Protein AF-A0A5M6I2I2-F1 (afdb_monomer)

Organism: NCBI:txid50712

Structure (mmCIF, N/CA/C/O backbone):
data_AF-A0A5M6I2I2-F1
#
_entry.id   AF-A0A5M6I2I2-F1
#
loop_
_atom_site.group_PDB
_atom_site.id
_atom_site.type_symbol
_atom_site.label_atom_id
_atom_site.label_alt_id
_atom_site.label_comp_id
_atom_site.label_asym_id
_atom_site.label_entity_id
_atom_site.label_seq_id
_atom_site.pdbx_PDB_ins_code
_atom_site.Cartn_x
_atom_site.Cartn_y
_atom_site.Cartn_z
_atom_site.occupancy
_atom_site.B_iso_or_equiv
_atom_site.auth_seq_id
_atom_site.auth_comp_id
_atom_site.auth_asym_id
_atom_site.auth_atom_id
_atom_site.pdbx_PDB_model_num
ATOM 1 N N . MET A 1 1 ? 78.810 -34.830 -17.643 1.00 43.84 1 MET A N 1
ATOM 2 C CA . MET A 1 1 ? 78.379 -33.416 -17.721 1.00 43.84 1 MET A CA 1
ATOM 3 C C . MET A 1 1 ? 76.960 -33.420 -18.305 1.00 43.84 1 MET A C 1
ATOM 5 O O . MET A 1 1 ? 76.819 -33.406 -19.511 1.00 43.84 1 MET A O 1
ATOM 9 N N . ILE A 1 2 ? 75.867 -33.751 -17.605 1.00 53.25 2 ILE A N 1
ATOM 10 C CA . ILE A 1 2 ? 75.336 -33.287 -16.307 1.00 53.25 2 ILE A CA 1
ATOM 11 C C . ILE A 1 2 ? 75.304 -31.755 -16.284 1.00 53.25 2 ILE A C 1
ATOM 13 O O . ILE A 1 2 ? 76.377 -31.163 -16.320 1.00 53.25 2 ILE A O 1
ATOM 17 N N . ARG A 1 3 ? 74.098 -31.166 -16.166 1.00 54.31 3 ARG A N 1
ATOM 18 C CA . ARG A 1 3 ? 73.729 -29.732 -16.305 1.00 54.31 3 ARG A CA 1
ATOM 19 C C . ARG A 1 3 ? 73.504 -29.358 -17.779 1.00 54.31 3 ARG A C 1
ATOM 21 O O . ARG A 1 3 ? 74.447 -29.124 -18.505 1.00 54.31 3 ARG A O 1
ATOM 28 N N . ALA A 1 4 ? 72.302 -29.385 -18.343 1.00 45.38 4 ALA A N 1
ATOM 29 C CA . ALA A 1 4 ? 71.210 -28.501 -17.950 1.00 45.38 4 ALA A CA 1
ATOM 30 C C . ALA A 1 4 ? 69.836 -29.051 -18.38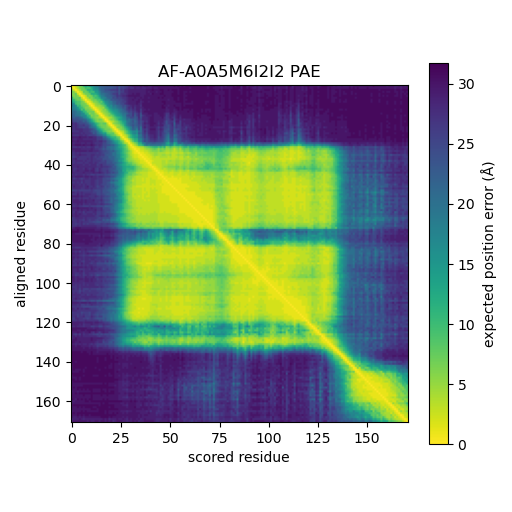8 1.00 45.38 4 ALA A C 1
ATOM 32 O O . ALA A 1 4 ? 68.941 -28.312 -18.785 1.00 45.38 4 ALA A O 1
ATOM 33 N N . ARG A 1 5 ? 69.634 -30.370 -18.263 1.00 49.84 5 ARG A N 1
ATOM 34 C CA . ARG A 1 5 ? 68.293 -30.971 -18.147 1.00 49.84 5 ARG A CA 1
ATOM 35 C C . ARG A 1 5 ? 67.702 -30.626 -16.771 1.00 49.84 5 ARG A C 1
ATOM 37 O O . ARG A 1 5 ? 67.552 -31.494 -15.926 1.00 49.84 5 ARG A O 1
ATOM 44 N N . ALA A 1 6 ? 67.497 -29.343 -16.498 1.00 48.69 6 ALA A N 1
ATOM 45 C CA . ALA A 1 6 ? 66.948 -28.860 -15.228 1.00 48.69 6 ALA A CA 1
ATOM 46 C C . ALA A 1 6 ? 66.083 -27.601 -15.399 1.00 48.69 6 ALA A C 1
ATOM 48 O O . ALA A 1 6 ? 65.760 -26.943 -14.421 1.00 48.69 6 ALA A O 1
ATOM 49 N N . MET A 1 7 ? 65.697 -27.263 -16.633 1.00 48.31 7 MET A N 1
ATOM 50 C CA . MET A 1 7 ? 64.787 -26.145 -16.918 1.00 48.31 7 MET A CA 1
ATOM 51 C C . MET A 1 7 ? 63.593 -26.579 -17.776 1.00 48.31 7 MET A C 1
ATOM 53 O O . MET A 1 7 ? 63.093 -25.819 -18.591 1.00 48.31 7 MET A O 1
ATOM 57 N N . ALA A 1 8 ? 63.154 -27.831 -17.613 1.00 49.56 8 ALA A N 1
ATOM 58 C CA . ALA A 1 8 ? 61.949 -28.366 -18.257 1.00 49.56 8 ALA A CA 1
ATOM 59 C C . ALA A 1 8 ? 60.842 -28.741 -17.251 1.00 49.56 8 ALA A C 1
ATOM 61 O O . ALA A 1 8 ? 59.779 -29.195 -17.653 1.00 49.56 8 ALA A O 1
ATOM 62 N N . VAL A 1 9 ? 61.064 -28.555 -15.945 1.00 50.88 9 VAL A N 1
ATOM 63 C CA . VAL A 1 9 ? 60.078 -28.858 -14.894 1.00 50.88 9 VAL A CA 1
ATOM 64 C C . VAL A 1 9 ? 60.201 -27.811 -13.786 1.00 50.88 9 VAL A C 1
ATOM 66 O O . VAL A 1 9 ? 60.647 -28.083 -12.680 1.00 50.88 9 VAL A O 1
ATOM 69 N N . ALA A 1 10 ? 59.854 -26.573 -14.108 1.00 46.75 10 ALA A N 1
ATOM 70 C CA . ALA A 1 10 ? 59.505 -25.568 -13.113 1.00 46.75 10 ALA A CA 1
ATOM 71 C C . ALA A 1 10 ? 58.127 -25.036 -13.512 1.00 46.75 10 ALA A C 1
ATOM 73 O O . ALA A 1 10 ? 58.011 -24.028 -14.202 1.00 46.75 10 ALA A O 1
ATOM 74 N N . LEU A 1 11 ? 57.115 -25.857 -13.187 1.00 49.16 11 LEU A N 1
ATOM 75 C CA . LEU A 1 11 ? 55.748 -25.480 -12.800 1.00 49.16 11 LEU A CA 1
ATOM 76 C C . LEU A 1 11 ? 55.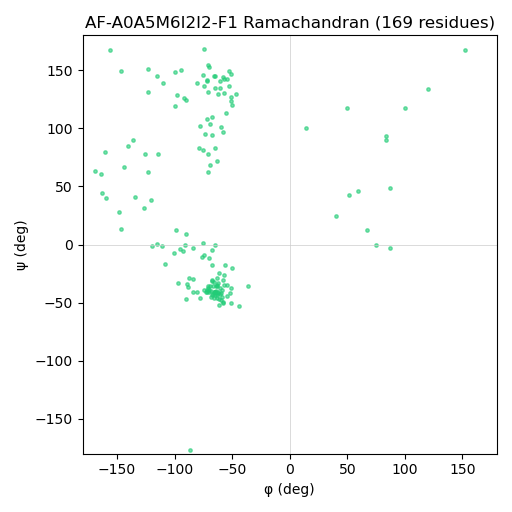427 -24.002 -13.109 1.00 49.16 11 LEU A C 1
ATOM 78 O O . LEU A 1 11 ? 55.820 -23.125 -12.354 1.00 49.16 11 LEU A O 1
ATOM 82 N N . LEU A 1 12 ? 54.732 -23.610 -14.179 1.00 53.25 12 LEU A N 1
ATOM 83 C CA . LEU A 1 12 ? 53.368 -23.999 -14.578 1.00 53.25 12 LEU A CA 1
ATOM 84 C C . LEU A 1 12 ? 52.340 -24.099 -13.429 1.00 53.25 12 LEU A C 1
ATOM 86 O O . LEU A 1 12 ? 51.331 -24.780 -13.561 1.00 53.25 12 LEU A O 1
ATOM 90 N N . VAL A 1 13 ? 52.554 -23.390 -12.314 1.00 59.12 13 VAL A N 1
ATOM 91 C CA . VAL A 1 13 ? 51.547 -23.208 -11.252 1.00 59.12 13 VAL A CA 1
ATOM 92 C C . VAL A 1 13 ? 51.621 -21.772 -10.737 1.00 59.12 13 VAL A C 1
ATOM 94 O O . VAL A 1 13 ? 52.315 -21.497 -9.767 1.00 59.12 13 VAL A O 1
ATOM 97 N N . SER A 1 14 ? 50.946 -20.833 -11.404 1.00 54.81 14 SER A N 1
ATOM 98 C CA . SER A 1 14 ? 50.619 -19.504 -10.844 1.00 54.81 14 SER A CA 1
ATOM 99 C C . SER A 1 14 ? 49.504 -18.806 -11.637 1.00 54.81 14 SER A C 1
ATOM 101 O O . SER A 1 14 ? 49.594 -17.625 -11.945 1.00 54.81 14 SER A O 1
ATOM 103 N N . LEU A 1 15 ? 48.437 -19.534 -11.989 1.00 57.28 15 LEU A N 1
ATOM 104 C CA . LEU A 1 15 ? 47.255 -18.943 -12.639 1.00 57.28 15 LEU A CA 1
ATOM 105 C C . LEU A 1 15 ? 45.924 -19.411 -12.031 1.00 57.28 15 LEU A C 1
ATOM 107 O O . LEU A 1 15 ? 44.954 -19.658 -12.737 1.00 57.28 15 LEU A O 1
ATOM 111 N N . ILE A 1 16 ? 45.854 -19.522 -10.703 1.00 61.41 16 ILE A N 1
ATOM 112 C CA . ILE A 1 16 ? 44.575 -19.682 -9.998 1.00 61.41 16 ILE A CA 1
ATOM 113 C C . ILE A 1 16 ? 44.601 -18.757 -8.784 1.00 61.41 16 ILE A C 1
ATOM 115 O O . ILE A 1 16 ? 45.091 -19.116 -7.719 1.00 61.41 16 ILE A O 1
ATOM 119 N N . GLY A 1 17 ? 44.134 -17.526 -8.970 1.00 54.66 17 GLY A N 1
ATOM 120 C CA . GLY A 1 17 ? 44.196 -16.498 -7.937 1.00 54.66 17 GLY A CA 1
ATOM 121 C C . GLY A 1 17 ? 43.274 -15.322 -8.219 1.00 54.66 17 GLY A C 1
ATOM 122 O O . GLY A 1 17 ? 43.755 -14.211 -8.377 1.00 54.66 17 GLY A O 1
ATOM 123 N N . ALA A 1 18 ? 41.967 -15.580 -8.312 1.00 57.09 18 ALA A N 1
ATOM 124 C CA . ALA A 1 18 ? 40.899 -14.610 -8.038 1.00 57.09 18 ALA A CA 1
ATOM 125 C C . ALA A 1 18 ? 39.551 -15.351 -7.982 1.00 57.09 18 ALA A C 1
ATOM 127 O O . ALA A 1 18 ? 38.675 -15.163 -8.821 1.00 57.09 18 ALA A O 1
ATOM 128 N N . GLY A 1 19 ? 39.395 -16.254 -7.010 1.00 50.44 19 GLY A N 1
ATOM 129 C CA . GLY A 1 19 ? 38.065 -16.728 -6.639 1.00 50.44 19 GLY A CA 1
ATOM 130 C C . GLY A 1 19 ? 37.318 -15.564 -5.999 1.00 50.44 19 GLY A C 1
ATOM 131 O O . GLY A 1 19 ? 37.692 -15.123 -4.915 1.00 50.44 19 GLY A O 1
ATOM 132 N N . SER A 1 20 ? 36.310 -15.028 -6.684 1.00 58.28 20 SER A N 1
ATOM 133 C CA . SER A 1 20 ? 35.404 -14.036 -6.115 1.00 58.28 20 SER A CA 1
ATOM 134 C C . SER A 1 20 ? 34.780 -14.601 -4.841 1.00 58.28 20 SER A C 1
ATOM 136 O O . SER A 1 20 ? 34.000 -15.552 -4.885 1.00 58.28 20 SER A O 1
ATOM 138 N N . ALA A 1 21 ? 35.117 -14.005 -3.701 1.00 53.09 21 ALA A N 1
ATOM 139 C CA . ALA A 1 21 ? 34.360 -14.178 -2.477 1.00 53.09 21 ALA A CA 1
ATOM 140 C C . ALA A 1 21 ? 32.991 -13.518 -2.682 1.00 53.09 21 ALA A C 1
ATOM 142 O O . ALA A 1 21 ? 32.831 -12.316 -2.479 1.00 53.09 21 ALA A O 1
ATOM 143 N N . ILE A 1 22 ? 31.993 -14.298 -3.101 1.00 58.22 22 ILE A N 1
ATOM 144 C CA . ILE A 1 22 ? 30.610 -13.929 -2.824 1.00 58.22 22 ILE A CA 1
ATOM 145 C C . ILE A 1 22 ? 30.379 -14.189 -1.337 1.00 58.22 22 ILE A C 1
ATOM 147 O O . ILE A 1 22 ? 30.118 -15.310 -0.905 1.00 58.22 22 ILE A O 1
ATOM 151 N N . ALA A 1 23 ? 30.531 -13.138 -0.535 1.00 54.47 23 ALA A N 1
ATOM 152 C CA . ALA A 1 23 ? 29.979 -13.090 0.807 1.00 54.47 23 ALA A CA 1
ATOM 153 C C . ALA A 1 23 ? 28.447 -13.121 0.679 1.00 54.47 23 ALA A C 1
ATOM 155 O O . ALA A 1 23 ? 27.781 -12.091 0.616 1.00 54.47 23 ALA A O 1
ATOM 156 N N . GLY A 1 24 ? 27.892 -14.324 0.545 1.00 47.31 24 GLY A N 1
ATOM 157 C CA . GLY A 1 24 ? 26.466 -14.567 0.688 1.00 47.31 24 GLY A CA 1
ATOM 158 C C . GLY A 1 24 ? 26.121 -14.5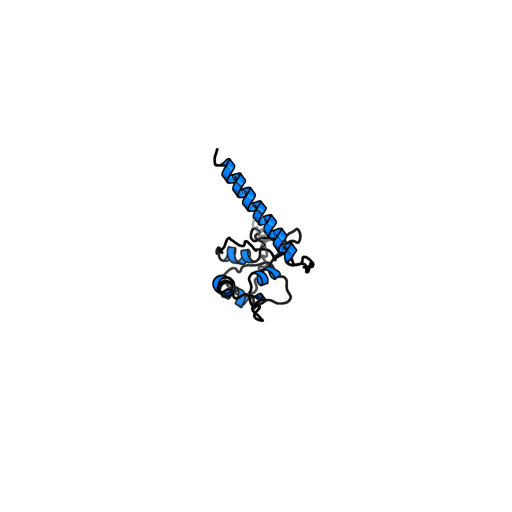36 2.167 1.00 47.31 24 GLY A C 1
ATOM 159 O O . GLY A 1 24 ? 26.030 -15.589 2.792 1.00 47.31 24 GLY A O 1
ATOM 160 N N . ASP A 1 25 ? 25.957 -13.341 2.730 1.00 54.16 25 ASP A N 1
ATOM 161 C CA . ASP A 1 25 ? 25.424 -13.194 4.080 1.00 54.16 25 ASP A CA 1
ATOM 162 C C . ASP A 1 25 ? 23.898 -13.362 4.018 1.00 54.16 25 ASP A C 1
ATOM 164 O O . ASP A 1 25 ? 23.122 -12.426 3.834 1.00 54.16 25 ASP A O 1
ATOM 168 N N . GLY A 1 26 ? 23.482 -14.626 4.031 1.00 52.91 26 GLY A N 1
ATOM 169 C CA . GLY A 1 26 ? 22.095 -15.071 3.978 1.00 52.91 26 GLY A CA 1
ATOM 170 C C . GLY A 1 26 ? 21.788 -15.945 5.181 1.00 52.91 26 GLY A C 1
ATOM 171 O O . GLY A 1 26 ? 21.494 -17.131 5.042 1.00 52.91 26 GLY A O 1
ATOM 172 N N . SER A 1 27 ? 21.896 -15.370 6.376 1.00 52.09 27 SER A N 1
ATOM 173 C CA . SER A 1 27 ? 21.476 -16.017 7.615 1.00 52.09 27 SER A CA 1
ATOM 174 C C . SER A 1 27 ? 19.973 -16.356 7.580 1.00 52.09 27 SER A C 1
ATOM 176 O O . SER A 1 27 ? 19.125 -15.507 7.829 1.00 52.09 27 SER A O 1
ATOM 178 N N . GLY A 1 28 ? 19.657 -17.629 7.307 1.00 57.12 28 GLY A N 1
ATOM 179 C CA . GLY A 1 28 ? 18.517 -18.348 7.893 1.00 57.12 28 GLY A CA 1
ATOM 180 C C . GLY A 1 28 ? 17.214 -18.506 7.082 1.00 57.12 28 GLY A C 1
ATOM 181 O O . GLY A 1 28 ? 16.447 -17.567 6.895 1.00 57.12 28 GLY A O 1
ATOM 182 N N . ALA A 1 29 ? 16.883 -19.778 6.810 1.00 52.88 29 ALA A N 1
ATOM 183 C CA . ALA A 1 29 ? 15.548 -20.367 6.588 1.00 52.88 29 ALA A CA 1
ATOM 184 C C . ALA A 1 29 ? 14.889 -20.282 5.189 1.00 52.88 29 ALA A C 1
ATOM 186 O O . ALA A 1 29 ? 14.013 -19.449 4.925 1.00 52.88 29 ALA A O 1
ATOM 187 N N . GLY A 1 30 ? 15.182 -21.316 4.386 1.00 61.66 30 GLY A N 1
ATOM 188 C CA . GLY A 1 30 ? 14.369 -21.800 3.262 1.00 61.66 30 GLY A CA 1
ATOM 189 C C . GLY A 1 30 ? 15.094 -21.749 1.918 1.00 61.66 30 GLY A C 1
ATOM 190 O O . GLY A 1 30 ? 15.689 -20.737 1.579 1.00 61.66 30 GLY A O 1
ATOM 191 N N . ARG A 1 31 ? 15.014 -22.826 1.120 1.00 75.31 31 ARG A N 1
ATOM 192 C CA . ARG A 1 31 ? 15.495 -22.843 -0.282 1.00 75.31 31 ARG A CA 1
ATOM 193 C C . ARG A 1 31 ? 14.663 -21.941 -1.210 1.00 75.31 31 ARG A C 1
ATOM 195 O O . ARG A 1 31 ? 14.974 -21.818 -2.388 1.00 75.31 31 ARG A O 1
ATOM 202 N N . THR A 1 32 ? 13.587 -21.357 -0.695 1.00 78.12 32 THR A N 1
ATOM 203 C CA . THR A 1 32 ? 12.689 -20.457 -1.408 1.00 78.12 32 THR A CA 1
ATOM 204 C C . THR A 1 32 ? 13.167 -19.013 -1.256 1.00 78.12 32 THR A C 1
ATOM 206 O O . THR A 1 32 ? 13.291 -18.543 -0.119 1.00 78.12 32 THR A O 1
ATOM 209 N N . PRO A 1 33 ? 13.405 -18.289 -2.366 1.00 84.06 33 PRO A N 1
ATOM 210 C CA . PRO A 1 33 ? 13.661 -16.854 -2.325 1.00 84.06 33 PRO A CA 1
ATOM 211 C C . PRO A 1 33 ? 12.551 -16.125 -1.557 1.00 84.06 33 PRO A C 1
ATOM 213 O O . PRO A 1 33 ? 11.408 -16.569 -1.543 1.00 84.06 33 PRO A O 1
ATOM 216 N N . ARG A 1 34 ? 12.869 -15.015 -0.891 1.00 85.44 34 ARG A N 1
ATOM 217 C CA . ARG A 1 34 ? 11.877 -14.185 -0.191 1.00 85.44 34 ARG A CA 1
ATOM 218 C C . ARG A 1 34 ? 11.797 -12.813 -0.861 1.00 85.44 34 ARG A C 1
ATOM 220 O O . ARG A 1 34 ? 12.836 -12.316 -1.297 1.00 85.44 34 ARG A O 1
ATOM 227 N N . PRO A 1 35 ? 10.612 -12.180 -0.927 1.00 86.50 35 PRO A N 1
ATOM 228 C CA . PRO A 1 35 ? 10.513 -10.810 -1.411 1.00 86.50 35 PRO A CA 1
ATOM 229 C C . PRO A 1 35 ? 11.246 -9.862 -0.454 1.00 86.50 35 PRO A C 1
ATOM 231 O O . PRO A 1 35 ? 11.214 -10.059 0.763 1.00 86.50 35 PRO A O 1
ATOM 234 N N . ASN A 1 36 ? 11.874 -8.821 -1.004 1.00 86.69 36 ASN A N 1
ATOM 235 C CA . ASN A 1 36 ? 12.547 -7.766 -0.243 1.00 86.69 36 ASN A CA 1
ATOM 236 C C . ASN A 1 36 ? 11.822 -6.422 -0.437 1.00 86.69 36 ASN A C 1
ATOM 238 O O . ASN A 1 36 ? 12.24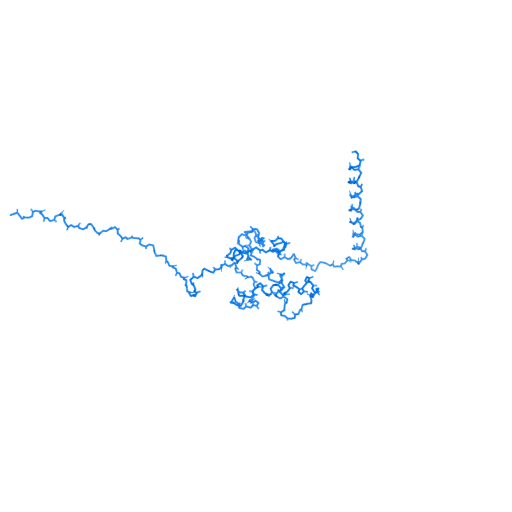6 -5.612 -1.264 1.00 86.69 36 ASN A O 1
ATOM 242 N N . PRO A 1 37 ? 10.684 -6.201 0.242 1.00 87.62 37 PRO A N 1
ATOM 243 C CA . PRO A 1 37 ? 9.956 -4.949 0.122 1.00 87.62 37 PRO A CA 1
ATOM 244 C C . PRO A 1 37 ? 10.712 -3.775 0.780 1.00 87.62 37 PRO A C 1
ATOM 246 O O . PRO A 1 37 ? 11.427 -3.981 1.765 1.00 87.62 37 PRO A O 1
ATOM 249 N N . PRO A 1 38 ? 10.509 -2.531 0.305 1.00 88.62 38 PRO A N 1
ATOM 250 C CA . PRO A 1 38 ? 10.952 -1.329 1.003 1.00 88.62 38 PRO A CA 1
ATOM 251 C C . PRO A 1 38 ? 10.490 -1.318 2.461 1.00 88.62 38 PRO A C 1
ATOM 253 O O . PRO A 1 38 ? 9.398 -1.791 2.793 1.00 88.62 38 PRO A O 1
ATOM 256 N N . LYS A 1 39 ? 11.307 -0.729 3.336 1.00 87.56 39 LYS A N 1
ATOM 257 C CA . LYS A 1 39 ? 10.948 -0.567 4.745 1.00 87.56 39 LYS A CA 1
ATOM 258 C C . LYS A 1 39 ? 9.746 0.368 4.881 1.00 87.56 39 LYS A C 1
ATOM 260 O O . LYS A 1 39 ? 9.707 1.429 4.261 1.00 87.56 39 LYS A O 1
ATOM 265 N N . ALA A 1 40 ? 8.790 -0.036 5.711 1.00 85.75 40 ALA A N 1
ATOM 266 C CA . ALA A 1 40 ? 7.667 0.808 6.088 1.00 85.75 40 ALA A CA 1
ATOM 267 C C . ALA A 1 40 ? 8.124 1.949 7.006 1.00 85.75 40 ALA A C 1
ATOM 269 O O . ALA A 1 40 ? 9.108 1.827 7.736 1.00 85.75 40 ALA A O 1
ATOM 270 N N . GLN A 1 41 ? 7.365 3.034 6.985 1.00 83.88 41 GLN A N 1
ATOM 271 C CA . GLN A 1 41 ? 7.498 4.179 7.871 1.00 83.88 41 GLN A CA 1
ATOM 272 C C . GLN A 1 41 ? 6.593 3.957 9.092 1.00 83.88 41 GLN A C 1
ATOM 274 O O . GLN A 1 41 ? 5.406 3.687 8.928 1.00 83.88 41 GLN A O 1
ATOM 279 N N . GLY A 1 42 ? 7.121 4.046 10.313 1.00 81.88 42 GLY A N 1
ATOM 280 C CA . GLY A 1 42 ? 6.333 3.880 11.541 1.00 81.88 42 GLY A CA 1
ATOM 281 C C . GLY A 1 42 ? 7.150 3.354 12.719 1.00 81.88 42 GLY A C 1
ATOM 282 O O . GLY A 1 42 ? 8.276 2.894 12.551 1.00 81.88 42 GLY A O 1
ATOM 283 N N . GLU A 1 43 ? 6.568 3.431 13.914 1.00 82.50 43 GLU A N 1
ATOM 284 C CA . GLU A 1 43 ? 7.220 3.036 15.172 1.00 82.50 43 GLU A CA 1
ATOM 285 C C . GLU A 1 43 ? 7.109 1.529 15.450 1.00 82.50 43 GLU A C 1
ATOM 287 O O . GLU A 1 43 ? 7.998 0.941 16.063 1.00 82.50 43 GLU A O 1
ATOM 292 N N . ALA A 1 44 ? 6.032 0.891 14.980 1.00 84.31 44 ALA A N 1
ATOM 293 C CA . ALA A 1 44 ? 5.778 -0.532 15.173 1.00 84.31 44 ALA A CA 1
ATOM 294 C C . ALA A 1 44 ? 5.039 -1.146 13.976 1.00 84.31 44 ALA A C 1
ATOM 296 O O . ALA A 1 44 ? 4.234 -0.493 13.311 1.00 84.31 44 ALA A O 1
ATOM 297 N N . CYS A 1 45 ? 5.297 -2.432 13.720 1.00 85.75 45 CYS A N 1
ATOM 298 C CA . CYS A 1 45 ? 4.539 -3.203 12.738 1.00 85.75 45 CYS A CA 1
ATOM 299 C C . CYS A 1 45 ? 3.159 -3.560 13.300 1.00 85.75 45 CYS A C 1
ATOM 301 O O . CYS A 1 45 ? 3.023 -3.878 14.479 1.00 85.75 45 CYS A O 1
ATOM 303 N N . VAL A 1 46 ? 2.141 -3.599 12.438 1.00 86.25 46 VAL A N 1
ATOM 304 C CA . VAL A 1 46 ? 0.775 -3.968 12.848 1.00 86.25 46 VAL A CA 1
ATOM 305 C C . VAL A 1 46 ? 0.683 -5.405 13.366 1.00 86.25 46 VAL A C 1
ATOM 307 O O . VAL A 1 46 ? -0.178 -5.707 14.188 1.00 86.25 46 VAL A O 1
ATOM 310 N N . ARG A 1 47 ? 1.559 -6.294 12.886 1.00 88.12 47 ARG A N 1
ATOM 311 C CA . ARG A 1 47 ? 1.734 -7.698 13.287 1.00 88.12 47 ARG A CA 1
ATOM 312 C C . ARG A 1 47 ? 3.161 -8.136 12.941 1.00 88.12 47 ARG A C 1
ATOM 314 O O . ARG A 1 47 ? 3.831 -7.472 12.149 1.00 88.12 47 ARG A O 1
ATOM 321 N N . ASP A 1 48 ? 3.584 -9.288 13.454 1.00 90.50 48 ASP A N 1
ATOM 322 C CA . ASP A 1 48 ? 4.861 -9.900 13.081 1.00 90.50 48 ASP A CA 1
ATOM 323 C C . ASP A 1 48 ? 4.960 -10.140 11.567 1.00 90.50 48 ASP A C 1
ATOM 325 O O . ASP A 1 48 ? 4.002 -10.583 10.922 1.00 90.50 48 ASP A O 1
ATOM 329 N N . THR A 1 49 ? 6.153 -9.941 11.001 1.00 88.00 49 THR A N 1
ATOM 330 C CA . THR A 1 49 ? 6.455 -10.154 9.570 1.00 88.00 49 THR A CA 1
A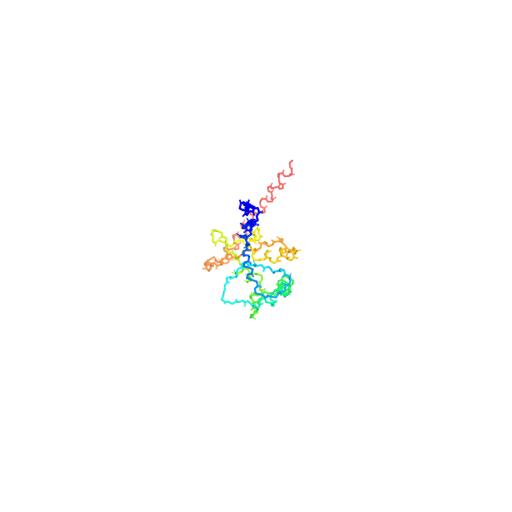TOM 331 C C . THR A 1 49 ? 6.006 -11.526 9.076 1.00 88.00 49 THR A C 1
ATOM 333 O O . THR A 1 49 ? 5.532 -11.697 7.953 1.00 88.00 49 THR A O 1
ATOM 336 N N . ASP A 1 50 ? 6.151 -12.523 9.936 1.00 89.69 50 ASP A N 1
ATOM 337 C CA . ASP A 1 50 ? 5.829 -13.909 9.655 1.00 89.69 50 ASP A CA 1
ATOM 338 C C . ASP A 1 50 ? 4.317 -14.156 9.562 1.00 89.69 50 ASP A C 1
ATOM 340 O O . ASP A 1 50 ? 3.856 -14.892 8.686 1.00 89.69 50 ASP A O 1
ATOM 344 N N . VAL A 1 51 ? 3.536 -13.480 10.406 1.00 91.00 51 VAL A N 1
ATOM 345 C CA . VAL A 1 51 ? 2.071 -13.481 10.341 1.00 91.00 51 VAL A CA 1
ATOM 346 C C . VAL A 1 51 ? 1.605 -12.745 9.092 1.00 91.00 51 VAL A C 1
ATOM 348 O O . VAL A 1 51 ? 0.764 -13.277 8.367 1.00 91.00 51 VAL A O 1
ATOM 351 N N . MET A 1 52 ? 2.185 -11.575 8.803 1.00 89.69 52 MET A N 1
ATOM 352 C CA . MET A 1 52 ? 1.827 -10.783 7.626 1.00 89.69 52 MET A CA 1
ATOM 353 C C . MET A 1 52 ? 2.106 -11.540 6.332 1.00 89.69 52 MET A C 1
ATOM 355 O O . MET A 1 52 ? 1.215 -11.646 5.503 1.00 89.69 52 MET A O 1
ATOM 359 N N . ARG A 1 53 ? 3.277 -12.166 6.173 1.00 89.50 53 ARG A N 1
ATOM 360 C CA . ARG A 1 53 ? 3.605 -12.937 4.961 1.00 89.50 53 ARG A CA 1
ATOM 361 C C . ARG A 1 53 ? 2.599 -14.058 4.670 1.00 89.50 53 ARG A C 1
ATOM 363 O O . ARG A 1 53 ? 2.348 -14.351 3.508 1.00 89.50 53 ARG A O 1
ATOM 370 N N . ARG A 1 54 ? 2.045 -14.689 5.711 1.00 90.25 54 ARG A N 1
ATOM 371 C CA . ARG A 1 54 ? 1.115 -15.824 5.580 1.00 90.25 54 ARG A CA 1
ATOM 372 C C . ARG A 1 54 ? -0.352 -15.407 5.467 1.00 90.25 54 ARG A C 1
ATOM 374 O O . ARG A 1 54 ? -1.109 -16.081 4.785 1.00 90.25 54 ARG A O 1
ATOM 381 N N . ASN A 1 55 ? -0.751 -14.324 6.135 1.00 91.44 55 ASN A N 1
ATOM 382 C CA . ASN A 1 55 ? -2.165 -13.975 6.330 1.00 91.44 55 ASN A CA 1
ATOM 383 C C . ASN A 1 55 ? -2.563 -12.620 5.735 1.00 91.44 55 ASN A C 1
ATOM 385 O O . ASN A 1 55 ? -3.728 -12.241 5.829 1.00 91.44 55 ASN A O 1
ATOM 389 N N . HIS A 1 56 ? -1.623 -11.888 5.132 1.00 90.25 56 HIS A N 1
ATOM 390 C CA . HIS A 1 56 ? -1.837 -10.564 4.540 1.00 90.25 56 HIS A CA 1
ATOM 391 C C . HIS A 1 56 ? -3.128 -10.494 3.723 1.00 90.25 56 HIS A C 1
ATOM 393 O O . HIS A 1 56 ? -3.938 -9.592 3.938 1.00 90.25 56 HIS A O 1
ATOM 399 N N . MET A 1 57 ? -3.315 -11.410 2.769 1.00 88.12 57 MET A N 1
ATOM 400 C CA . MET A 1 57 ? -4.456 -11.333 1.859 1.00 88.12 57 MET A CA 1
ATOM 401 C C . MET A 1 57 ? -5.765 -11.636 2.580 1.00 88.12 57 MET A C 1
ATOM 403 O O . MET A 1 57 ? -6.744 -10.935 2.361 1.00 88.12 57 MET A O 1
ATOM 407 N N . THR A 1 58 ? -5.774 -12.597 3.503 1.00 91.25 58 THR A N 1
ATOM 408 C CA . THR A 1 58 ? -6.946 -12.907 4.332 1.00 91.25 58 THR A CA 1
ATOM 409 C C . THR A 1 58 ? -7.395 -11.695 5.146 1.00 91.25 58 THR A C 1
ATOM 411 O O . THR A 1 58 ? -8.581 -11.371 5.163 1.00 91.25 58 THR A O 1
ATOM 414 N N . LEU A 1 59 ? -6.450 -10.987 5.775 1.00 88.69 59 LEU A N 1
ATOM 415 C CA . LEU A 1 59 ? -6.740 -9.779 6.552 1.00 88.69 59 LEU A CA 1
ATOM 416 C C . LEU A 1 59 ? -7.322 -8.667 5.668 1.00 88.69 59 LEU A C 1
ATOM 418 O O . LEU A 1 59 ? -8.334 -8.066 6.028 1.00 88.69 59 LEU A O 1
ATOM 422 N N . LEU A 1 60 ? -6.724 -8.427 4.495 1.00 86.38 60 LEU A N 1
ATOM 423 C CA . LEU A 1 60 ? -7.213 -7.416 3.554 1.00 86.38 60 LEU A CA 1
ATOM 424 C C . LEU A 1 60 ? -8.589 -7.764 2.978 1.00 86.38 60 LEU A C 1
ATOM 426 O O . LEU A 1 60 ? -9.426 -6.876 2.845 1.00 86.38 60 LEU A O 1
ATOM 430 N N . MET A 1 61 ? -8.841 -9.032 2.645 1.00 86.44 61 MET A N 1
ATOM 431 C CA . MET A 1 61 ? -10.134 -9.476 2.113 1.00 86.44 61 MET A CA 1
ATOM 432 C C . MET A 1 61 ? -11.238 -9.363 3.159 1.00 86.44 61 MET A C 1
ATOM 434 O O . MET A 1 61 ? -12.306 -8.846 2.849 1.00 86.44 61 MET A O 1
ATOM 438 N N . HIS A 1 62 ? -10.960 -9.750 4.406 1.00 88.12 62 HIS A N 1
ATOM 439 C CA . HIS A 1 62 ? -11.905 -9.558 5.499 1.00 88.12 62 HIS A CA 1
ATOM 440 C C . HIS A 1 62 ? -12.268 -8.076 5.658 1.00 88.12 62 HIS A C 1
ATOM 442 O O . HIS A 1 62 ? -13.438 -7.708 5.622 1.00 88.12 62 HIS A O 1
ATOM 448 N N . GLN A 1 63 ? -11.263 -7.197 5.719 1.00 86.12 63 GLN A N 1
ATOM 449 C CA . GLN A 1 63 ? -11.504 -5.760 5.827 1.00 86.12 63 GLN A CA 1
ATOM 450 C C . GLN A 1 63 ? -12.227 -5.184 4.597 1.00 86.12 63 GLN A C 1
ATOM 452 O O . GLN A 1 63 ? -13.044 -4.268 4.738 1.00 86.12 63 GLN A O 1
ATOM 457 N N . ARG A 1 64 ? -11.946 -5.693 3.391 1.00 86.88 64 ARG A N 1
ATOM 458 C CA . ARG A 1 64 ? -12.648 -5.315 2.157 1.00 86.88 64 ARG A CA 1
ATOM 459 C C . ARG A 1 64 ? -14.123 -5.664 2.258 1.00 86.88 64 ARG A C 1
ATOM 461 O O . ARG A 1 64 ? -14.948 -4.789 2.020 1.00 86.88 64 ARG A O 1
ATOM 468 N N . ASP A 1 65 ? -14.449 -6.901 2.608 1.00 88.62 65 ASP A N 1
ATOM 469 C CA . ASP A 1 65 ? -15.835 -7.356 2.671 1.00 88.62 65 ASP A CA 1
ATOM 470 C C . ASP A 1 65 ? -16.612 -6.552 3.724 1.00 88.62 65 ASP A C 1
ATOM 472 O O . ASP A 1 65 ? -17.709 -6.064 3.454 1.00 88.62 65 ASP A O 1
ATOM 476 N N . ASP A 1 66 ? -15.994 -6.290 4.874 1.00 87.19 66 ASP A N 1
ATOM 477 C CA . ASP A 1 66 ? -16.538 -5.430 5.924 1.00 87.19 66 ASP A CA 1
ATOM 478 C C . ASP A 1 66 ? -16.840 -4.021 5.415 1.00 87.19 66 ASP A C 1
ATOM 480 O O . ASP A 1 66 ? -17.944 -3.509 5.595 1.00 87.19 66 ASP A O 1
ATOM 484 N N . THR A 1 67 ? -15.875 -3.403 4.738 1.00 86.25 67 THR A N 1
ATOM 485 C CA . THR A 1 67 ? -15.962 -1.993 4.338 1.00 86.25 67 THR A CA 1
ATOM 486 C C . THR A 1 67 ? -16.859 -1.789 3.119 1.00 86.25 67 THR A C 1
ATOM 488 O O . THR A 1 67 ? -17.661 -0.854 3.085 1.00 86.25 67 THR A O 1
ATOM 491 N N . VAL A 1 68 ? -16.684 -2.625 2.094 1.00 86.62 68 VAL A N 1
ATOM 492 C CA . VAL A 1 68 ? -17.277 -2.458 0.761 1.00 86.62 68 VAL A CA 1
ATOM 493 C C . VAL A 1 68 ? -18.630 -3.150 0.680 1.00 86.62 68 VAL A C 1
ATOM 495 O O . VAL A 1 68 ? -19.587 -2.533 0.227 1.00 86.62 68 VAL A O 1
ATOM 498 N N . HIS A 1 69 ? -18.731 -4.398 1.143 1.00 90.00 69 HIS A N 1
ATOM 499 C CA . HIS A 1 69 ? -19.968 -5.172 1.020 1.00 90.00 69 HIS A CA 1
ATOM 500 C C . HIS A 1 69 ? -20.909 -4.946 2.204 1.00 90.00 69 HIS A C 1
ATOM 502 O O . HIS A 1 69 ? -22.121 -4.889 2.021 1.00 90.00 69 HIS A O 1
ATOM 508 N N . ARG A 1 70 ? -20.367 -4.795 3.420 1.00 89.69 70 ARG A N 1
ATOM 509 C CA . ARG A 1 70 ? -21.170 -4.654 4.650 1.00 89.69 70 ARG A CA 1
ATOM 510 C C . ARG A 1 70 ? -21.306 -3.211 5.142 1.00 89.69 70 ARG A C 1
ATOM 512 O O . ARG A 1 70 ? -22.046 -2.965 6.088 1.00 89.69 70 ARG A O 1
ATOM 519 N N . GLY A 1 71 ? -20.595 -2.259 4.533 1.00 88.94 71 GLY A N 1
ATOM 520 C CA . GLY A 1 71 ? -20.637 -0.843 4.914 1.00 88.94 71 GLY A CA 1
ATOM 521 C C . GLY A 1 71 ? -20.044 -0.527 6.297 1.00 88.94 71 GLY A C 1
ATOM 522 O O . GLY A 1 71 ? -20.222 0.582 6.803 1.00 88.94 71 GLY A O 1
ATOM 523 N N . VAL A 1 72 ? -19.322 -1.463 6.916 1.00 86.06 72 VAL A N 1
ATOM 524 C CA . VAL A 1 72 ? -18.709 -1.306 8.240 1.00 86.06 72 VAL A CA 1
ATOM 525 C C . VAL A 1 72 ? -17.444 -0.459 8.110 1.00 86.06 72 VAL A C 1
ATOM 527 O O . VAL A 1 72 ? -16.394 -0.920 7.674 1.00 86.06 72 VAL A O 1
ATOM 530 N N . ARG A 1 73 ? -17.552 0.817 8.492 1.00 77.19 73 ARG A N 1
ATOM 531 C CA . ARG A 1 73 ? -16.448 1.797 8.469 1.00 77.19 73 ARG A CA 1
ATOM 532 C C . ARG A 1 73 ? -15.963 2.214 9.856 1.00 77.19 73 ARG A C 1
ATOM 534 O O . ARG A 1 73 ? -15.063 3.050 9.962 1.00 77.19 73 ARG A O 1
ATOM 541 N N . THR A 1 74 ? -16.581 1.694 10.918 1.00 63.84 74 THR A N 1
ATOM 542 C CA . THR A 1 74 ? -16.242 2.065 12.293 1.00 63.84 74 THR A CA 1
ATOM 543 C C . THR A 1 74 ? -14.785 1.726 12.582 1.00 63.84 74 THR A C 1
ATOM 545 O O . THR A 1 74 ? -14.288 0.653 12.241 1.00 63.84 74 THR A O 1
ATOM 548 N N . LYS A 1 75 ? -14.086 2.672 13.217 1.00 61.41 75 LYS A N 1
ATOM 549 C CA . LYS A 1 75 ? -12.718 2.490 13.702 1.00 61.41 75 LYS A CA 1
ATOM 550 C C . LYS A 1 75 ? -12.769 1.536 14.894 1.00 61.41 75 LYS A C 1
ATOM 552 O O . LYS A 1 75 ? -12.747 1.996 16.033 1.00 61.41 75 LYS A O 1
ATOM 557 N N . ASN A 1 76 ? -12.895 0.231 14.657 1.00 55.97 76 ASN A N 1
ATOM 558 C CA . ASN A 1 76 ? -12.760 -0.710 15.760 1.00 55.97 76 ASN A CA 1
ATOM 559 C C . ASN A 1 76 ? -11.326 -0.553 16.301 1.00 55.97 76 ASN A C 1
ATOM 561 O O . ASN A 1 76 ? -10.369 -0.529 15.511 1.00 55.97 76 ASN A O 1
ATOM 565 N N . PRO A 1 77 ? -11.150 -0.371 17.619 1.00 53.81 77 PRO A N 1
ATOM 566 C CA . PRO A 1 77 ? -9.826 -0.329 18.222 1.00 53.81 77 PRO A CA 1
ATOM 567 C C . PRO A 1 77 ? -9.025 -1.561 17.779 1.00 53.81 77 PRO A C 1
ATOM 569 O O . PRO A 1 77 ? -9.492 -2.689 17.910 1.00 53.81 77 PRO A O 1
ATOM 572 N N . GLY A 1 78 ? -7.855 -1.344 17.175 1.00 56.81 78 GLY A N 1
ATOM 573 C CA . GLY A 1 78 ? -7.003 -2.417 16.647 1.00 56.81 78 GLY A CA 1
ATOM 574 C C . GLY A 1 78 ? -7.284 -2.893 15.211 1.00 56.81 78 GLY A C 1
ATOM 575 O O . GLY A 1 78 ? -6.520 -3.726 14.724 1.00 56.81 78 GLY A O 1
ATOM 576 N N . THR A 1 79 ? -8.308 -2.380 14.507 1.00 59.06 79 THR A N 1
ATOM 577 C CA . THR A 1 79 ? -8.548 -2.688 13.073 1.00 59.06 79 THR A CA 1
ATOM 578 C C . THR A 1 79 ? -8.245 -1.527 12.128 1.00 59.06 79 THR A C 1
ATOM 580 O O . THR A 1 79 ? -8.061 -1.750 10.934 1.00 59.06 79 THR A O 1
ATOM 583 N N . LYS A 1 80 ? -8.132 -0.289 12.637 1.00 63.78 80 LYS A N 1
ATOM 584 C CA . LYS A 1 80 ? -7.761 0.890 11.828 1.00 63.78 80 LYS A CA 1
ATOM 585 C C . LYS A 1 80 ? -6.480 0.640 11.023 1.00 63.78 80 LYS A C 1
ATOM 587 O O . LYS A 1 80 ? -6.425 0.978 9.839 1.00 63.78 80 LYS A O 1
ATOM 592 N N . ASP A 1 81 ? -5.493 0.007 11.645 1.00 69.75 81 ASP A N 1
ATOM 593 C CA . ASP A 1 81 ? -4.187 -0.247 11.032 1.00 69.75 81 ASP A CA 1
ATOM 594 C C . ASP A 1 81 ? -4.224 -1.400 10.008 1.00 69.75 81 ASP A C 1
ATOM 596 O O . ASP A 1 81 ? -3.289 -1.573 9.231 1.00 69.75 81 ASP A O 1
ATOM 600 N N . LEU A 1 82 ? -5.333 -2.151 9.959 1.00 78.25 82 LEU A N 1
ATOM 601 C CA . LEU A 1 82 ? -5.615 -3.184 8.957 1.00 78.25 82 LEU A CA 1
ATOM 602 C C . LEU A 1 82 ? -6.459 -2.658 7.780 1.00 78.25 82 LEU A C 1
ATOM 604 O O . LEU A 1 82 ? -6.707 -3.392 6.825 1.00 78.25 82 LEU A O 1
ATOM 608 N N . SER A 1 83 ? -6.901 -1.394 7.821 1.00 82.56 83 SER A N 1
ATOM 609 C CA . SER A 1 83 ? -7.529 -0.747 6.663 1.00 82.56 83 SER A CA 1
ATOM 610 C C . SER A 1 83 ? -6.524 -0.567 5.528 1.00 82.56 83 SER A C 1
ATOM 612 O O . SER A 1 83 ? -5.365 -0.236 5.775 1.00 82.56 83 SER A O 1
ATOM 614 N N . LEU A 1 84 ? -6.976 -0.689 4.274 1.00 85.31 84 LEU A N 1
ATOM 615 C CA . LEU A 1 84 ? -6.109 -0.501 3.104 1.00 85.31 84 LEU A CA 1
ATOM 616 C C . LEU A 1 84 ? -5.389 0.861 3.142 1.00 85.31 84 LEU A C 1
ATOM 618 O O . LEU A 1 84 ? -4.179 0.933 2.944 1.00 85.31 84 LEU A O 1
ATOM 622 N N . SER A 1 85 ? -6.115 1.931 3.483 1.00 84.56 85 SER A N 1
ATOM 623 C CA . SER A 1 85 ? -5.551 3.275 3.663 1.00 84.56 85 SER A CA 1
ATOM 624 C C . SER A 1 85 ? -4.540 3.364 4.809 1.00 84.56 85 SER A C 1
ATOM 626 O O . SER A 1 85 ? -3.564 4.101 4.699 1.00 84.56 85 SER A O 1
ATOM 628 N N . GLY A 1 86 ? -4.764 2.630 5.904 1.00 85.12 86 GLY A N 1
ATOM 629 C CA . GLY A 1 86 ? -3.839 2.565 7.035 1.00 85.12 86 GLY A CA 1
ATOM 630 C C . GLY A 1 86 ? -2.522 1.907 6.636 1.00 85.12 86 GLY A C 1
ATOM 631 O O . GLY A 1 86 ? -1.459 2.470 6.883 1.00 85.12 86 GLY A O 1
ATOM 632 N N . CYS A 1 87 ? -2.592 0.780 5.923 1.00 88.56 87 CYS A N 1
ATOM 633 C CA . CYS A 1 87 ? -1.410 0.103 5.401 1.00 88.56 87 CYS A CA 1
ATOM 634 C C . CYS A 1 87 ? -0.614 1.015 4.450 1.00 88.56 87 CYS A C 1
ATOM 636 O O . CYS A 1 87 ? 0.596 1.160 4.616 1.00 88.56 87 CYS A O 1
ATOM 638 N N . ILE A 1 88 ? -1.277 1.683 3.495 1.00 88.44 88 ILE A N 1
ATOM 639 C CA . ILE A 1 88 ? -0.613 2.602 2.552 1.00 88.44 88 ILE A CA 1
ATOM 640 C C . ILE A 1 88 ? 0.072 3.761 3.286 1.00 88.44 88 ILE A C 1
ATOM 642 O O . ILE A 1 88 ? 1.169 4.147 2.897 1.00 88.44 88 ILE A O 1
ATOM 646 N N . GLY A 1 89 ? -0.522 4.286 4.362 1.00 87.31 89 GLY A N 1
ATOM 647 C CA . GLY A 1 89 ? 0.055 5.391 5.135 1.00 87.31 89 GLY A CA 1
ATOM 648 C C . GLY A 1 89 ? 1.486 5.131 5.623 1.00 87.31 89 GLY A C 1
ATOM 649 O O . GLY A 1 89 ? 2.302 6.047 5.618 1.00 87.31 89 GLY A O 1
ATOM 650 N N . CYS A 1 90 ? 1.803 3.884 5.973 1.00 88.31 90 CYS A N 1
ATOM 651 C CA . CYS A 1 90 ? 3.139 3.468 6.405 1.00 88.31 90 CYS A CA 1
ATOM 652 C C . CYS A 1 90 ? 3.972 2.853 5.269 1.00 88.31 90 CYS A C 1
ATOM 654 O O . CYS A 1 90 ? 5.191 2.995 5.240 1.00 88.31 90 CYS A O 1
ATOM 656 N N . HIS A 1 91 ? 3.341 2.154 4.326 1.00 90.06 91 HIS A N 1
ATOM 657 C CA . HIS A 1 91 ? 4.036 1.385 3.287 1.00 90.06 91 HIS A CA 1
ATOM 658 C C . HIS A 1 91 ? 4.317 2.158 1.993 1.00 90.06 91 HIS A C 1
ATOM 660 O O . HIS A 1 91 ? 4.906 1.603 1.062 1.00 90.06 91 HIS A O 1
ATOM 666 N N . ALA A 1 92 ? 3.920 3.426 1.899 1.00 89.06 92 ALA A N 1
ATOM 667 C CA . ALA A 1 92 ? 4.232 4.233 0.732 1.00 89.06 92 ALA A CA 1
ATOM 668 C C . ALA A 1 92 ? 5.727 4.596 0.719 1.00 89.06 92 ALA A C 1
ATOM 670 O O . ALA A 1 92 ? 6.192 5.400 1.527 1.00 89.06 92 ALA A O 1
ATOM 671 N N . ALA A 1 93 ? 6.487 3.980 -0.188 1.00 89.25 93 ALA A N 1
ATOM 672 C CA . ALA A 1 93 ? 7.913 4.244 -0.335 1.00 89.25 93 ALA A CA 1
ATOM 673 C C . ALA A 1 93 ? 8.146 5.607 -1.017 1.00 89.25 93 ALA A C 1
ATOM 675 O O . ALA A 1 93 ? 7.450 5.914 -1.990 1.00 89.25 93 ALA A O 1
ATOM 676 N N . PRO A 1 94 ? 9.095 6.432 -0.539 1.00 89.88 94 PRO A N 1
ATOM 677 C CA . PRO A 1 94 ? 9.432 7.692 -1.190 1.00 89.88 94 PRO A CA 1
ATOM 678 C C . PRO A 1 94 ? 10.195 7.448 -2.500 1.00 89.88 94 PRO A C 1
ATOM 680 O O . PRO A 1 94 ? 11.052 6.570 -2.580 1.00 89.88 94 PRO A O 1
ATOM 683 N N . GLY A 1 95 ? 9.883 8.243 -3.520 1.00 89.56 95 GLY A N 1
ATOM 684 C CA . GLY A 1 95 ? 10.637 8.340 -4.765 1.00 89.56 95 GLY A CA 1
ATOM 685 C C . GLY A 1 95 ? 11.781 9.349 -4.664 1.00 89.56 95 GLY A C 1
ATOM 686 O O . GLY A 1 95 ? 12.012 9.958 -3.618 1.00 89.56 95 GLY A O 1
ATOM 687 N N . ALA A 1 96 ? 12.488 9.560 -5.776 1.00 89.56 96 ALA A N 1
ATOM 688 C CA . ALA A 1 96 ? 13.637 10.471 -5.842 1.00 89.56 96 ALA A CA 1
ATOM 689 C C . ALA A 1 96 ? 13.291 11.941 -5.526 1.00 89.56 96 ALA A C 1
ATOM 691 O O . ALA A 1 96 ? 14.146 12.700 -5.083 1.00 89.56 96 ALA A O 1
ATOM 692 N N . ASP A 1 97 ? 12.037 12.336 -5.730 1.00 89.62 97 ASP A N 1
ATOM 693 C CA . ASP A 1 97 ? 11.500 13.667 -5.434 1.00 89.62 97 ASP A CA 1
ATOM 694 C C . ASP A 1 97 ? 10.921 13.786 -4.011 1.00 89.62 97 ASP A C 1
ATOM 696 O O . ASP A 1 97 ? 10.252 14.767 -3.685 1.00 89.62 97 ASP A O 1
ATOM 700 N N . GLY A 1 98 ? 11.131 12.766 -3.172 1.00 88.19 98 GLY A N 1
ATOM 701 C CA . GLY A 1 98 ? 10.612 12.686 -1.809 1.00 88.19 98 GLY A CA 1
ATOM 702 C C . GLY A 1 98 ? 9.117 12.364 -1.717 1.00 88.19 98 GLY A C 1
ATOM 703 O O . GLY A 1 98 ? 8.595 12.243 -0.609 1.00 88.19 98 GLY A O 1
ATOM 704 N N . ARG A 1 99 ? 8.408 12.199 -2.843 1.00 89.00 99 ARG A N 1
ATOM 705 C CA . ARG A 1 99 ? 6.971 11.890 -2.855 1.00 89.00 99 ARG A CA 1
ATOM 706 C C . ARG A 1 99 ? 6.731 10.383 -2.955 1.00 89.00 99 ARG A C 1
ATOM 708 O O . ARG A 1 99 ? 7.529 9.681 -3.568 1.00 89.00 99 ARG A O 1
ATOM 715 N N . PRO A 1 100 ? 5.623 9.855 -2.407 1.00 89.75 100 PRO A N 1
ATOM 716 C CA . PRO A 1 100 ? 5.317 8.435 -2.516 1.00 89.75 100 PRO A CA 1
ATOM 717 C C . PRO A 1 100 ? 5.227 7.922 -3.960 1.00 89.75 100 PRO A C 1
ATOM 719 O O . PRO A 1 100 ? 4.493 8.480 -4.789 1.00 89.75 100 PRO A O 1
ATOM 722 N N . VAL A 1 101 ? 5.913 6.817 -4.252 1.00 89.88 101 VAL A N 1
ATOM 723 C CA . VAL A 1 101 ? 5.833 6.151 -5.557 1.00 89.88 101 VAL A CA 1
ATOM 724 C C . VAL A 1 101 ? 4.484 5.448 -5.733 1.00 89.88 101 VAL A C 1
ATOM 726 O O . VAL A 1 101 ? 3.931 4.863 -4.798 1.00 89.88 101 VAL A O 1
ATOM 729 N N . SER A 1 102 ? 3.931 5.495 -6.946 1.00 87.69 102 SER A N 1
ATOM 730 C CA . SER A 1 102 ? 2.734 4.715 -7.299 1.00 87.69 102 SER A CA 1
ATOM 731 C C . SER A 1 102 ? 3.059 3.242 -7.489 1.00 87.69 102 SER A C 1
ATOM 733 O O . SER A 1 102 ? 4.205 2.885 -7.732 1.00 87.69 102 SER A O 1
ATOM 735 N N . TYR A 1 103 ? 2.022 2.411 -7.564 1.00 87.06 103 TYR A N 1
ATOM 736 C CA . TYR A 1 103 ? 2.132 1.011 -7.985 1.00 87.06 103 TYR A CA 1
ATOM 737 C C . TYR A 1 103 ? 2.776 0.809 -9.371 1.00 87.06 103 TYR A C 1
ATOM 739 O O . TYR A 1 103 ? 3.265 -0.269 -9.667 1.00 87.06 103 TYR A O 1
ATOM 747 N N . ALA A 1 104 ? 2.858 1.830 -10.227 1.00 85.00 104 ALA A N 1
ATOM 748 C CA . ALA A 1 104 ? 3.623 1.751 -11.476 1.00 85.00 104 ALA A CA 1
ATOM 749 C C . ALA A 1 104 ? 5.155 1.706 -11.280 1.00 85.00 104 ALA A C 1
ATOM 751 O O . ALA A 1 104 ? 5.874 1.344 -12.211 1.00 85.00 104 ALA A O 1
ATOM 752 N N . ASP A 1 105 ? 5.667 1.971 -10.073 1.00 88.69 105 ASP A N 1
ATOM 753 C CA . ASP A 1 105 ? 7.096 1.927 -9.735 1.00 88.69 105 ASP A CA 1
ATOM 754 C C . ASP A 1 105 ? 7.484 0.589 -9.069 1.00 88.69 105 ASP A C 1
ATOM 756 O O . ASP A 1 105 ? 6.802 0.191 -8.124 1.00 88.69 105 ASP A O 1
ATOM 760 N N . PRO A 1 106 ? 8.524 -0.139 -9.526 1.00 86.94 106 PRO A N 1
ATOM 761 C CA . PRO A 1 106 ? 8.958 -1.408 -8.924 1.00 86.94 106 PRO A CA 1
ATOM 762 C C . PRO A 1 106 ? 9.316 -1.311 -7.435 1.00 86.94 106 PRO A C 1
ATOM 764 O O . PRO A 1 106 ? 9.185 -2.293 -6.708 1.00 86.94 106 PRO A O 1
ATOM 767 N N . GLY A 1 107 ? 9.730 -0.128 -6.981 1.00 87.31 107 GLY A N 1
ATOM 768 C CA . GLY A 1 107 ? 9.994 0.209 -5.588 1.00 87.31 107 GLY A CA 1
ATOM 769 C C . GLY A 1 107 ? 8.734 0.412 -4.745 1.00 87.31 107 GLY A C 1
ATOM 770 O O . GLY A 1 107 ? 8.842 0.699 -3.558 1.00 87.31 107 GLY A O 1
ATOM 771 N N . HIS A 1 108 ? 7.532 0.257 -5.301 1.00 89.44 108 HIS A N 1
ATOM 772 C CA . HIS A 1 108 ? 6.299 0.267 -4.522 1.00 89.44 108 HIS A CA 1
ATOM 773 C C . HIS A 1 108 ? 6.165 -1.006 -3.665 1.00 89.44 108 HIS A C 1
ATOM 775 O O . HIS A 1 108 ? 6.264 -2.123 -4.173 1.00 89.44 108 HIS A O 1
ATOM 781 N N . PHE A 1 109 ? 5.854 -0.851 -2.372 1.00 90.69 109 PHE A N 1
ATOM 782 C CA . PHE A 1 109 ? 5.828 -1.948 -1.393 1.00 90.69 109 PHE A CA 1
ATOM 783 C C . PHE A 1 109 ? 5.014 -3.170 -1.832 1.00 90.69 109 PHE A C 1
ATOM 785 O O . PHE A 1 109 ? 5.520 -4.292 -1.812 1.00 90.69 109 PHE A O 1
ATOM 792 N N . CYS A 1 110 ? 3.772 -2.959 -2.277 1.00 89.25 110 CYS A N 1
ATOM 793 C CA . CYS A 1 110 ? 2.872 -4.053 -2.646 1.00 89.25 110 CYS A CA 1
ATOM 794 C C . CYS A 1 110 ? 3.419 -4.877 -3.825 1.00 89.25 110 CYS A C 1
ATOM 796 O O . CYS A 1 110 ? 3.254 -6.097 -3.870 1.00 89.25 110 CYS A O 1
ATOM 798 N N . ARG A 1 111 ? 4.141 -4.239 -4.758 1.00 88.69 111 ARG A N 1
ATOM 799 C CA . ARG A 1 111 ? 4.687 -4.928 -5.933 1.00 88.69 111 ARG A CA 1
ATOM 800 C C . ARG A 1 111 ? 5.772 -5.925 -5.591 1.00 88.69 111 ARG A C 1
ATOM 802 O O . ARG A 1 111 ? 5.892 -6.911 -6.312 1.00 88.69 111 ARG A O 1
ATOM 809 N N . ALA A 1 112 ? 6.553 -5.685 -4.538 1.00 88.75 112 ALA A N 1
ATOM 810 C CA . ALA A 1 112 ? 7.642 -6.580 -4.161 1.00 88.75 112 ALA A CA 1
ATOM 811 C C . ALA A 1 112 ? 7.114 -7.995 -3.884 1.00 88.75 112 ALA A C 1
ATOM 813 O O . ALA A 1 112 ? 7.720 -8.976 -4.307 1.00 88.75 112 ALA A O 1
ATOM 814 N N . CYS A 1 113 ? 5.949 -8.094 -3.239 1.00 89.94 113 CYS A N 1
ATOM 815 C CA . CYS A 1 113 ? 5.287 -9.367 -2.978 1.00 89.94 113 CYS A CA 1
ATOM 816 C C . CYS A 1 113 ? 4.440 -9.845 -4.162 1.00 89.94 113 CYS A C 1
ATOM 818 O O . CYS A 1 113 ? 4.484 -11.031 -4.466 1.00 89.94 113 CYS A O 1
ATOM 820 N N . HIS A 1 114 ? 3.701 -8.969 -4.852 1.00 90.12 114 HIS A N 1
ATOM 821 C CA . HIS A 1 114 ? 2.829 -9.410 -5.953 1.00 90.12 114 HIS A CA 1
ATOM 822 C C . HIS A 1 114 ? 3.617 -9.904 -7.167 1.00 90.12 114 HIS A C 1
ATOM 824 O O . HIS A 1 114 ? 3.284 -10.942 -7.731 1.00 90.12 114 HIS A O 1
ATOM 830 N N . SER A 1 115 ? 4.713 -9.218 -7.508 1.00 89.06 115 SER A N 1
ATOM 831 C CA . SER A 1 115 ? 5.625 -9.662 -8.569 1.00 89.06 115 SER A CA 1
ATOM 832 C C . SER A 1 115 ? 6.306 -10.973 -8.178 1.00 89.06 115 SER A C 1
ATOM 834 O O . SER A 1 115 ? 6.413 -11.875 -8.999 1.00 89.06 115 SER A O 1
ATOM 836 N N . TYR A 1 116 ? 6.721 -11.105 -6.911 1.00 90.81 116 TYR A N 1
ATOM 837 C CA . TYR A 1 116 ? 7.324 -12.337 -6.391 1.00 90.81 116 TYR A CA 1
ATOM 838 C C . TYR A 1 116 ? 6.349 -13.525 -6.421 1.00 90.81 116 TYR A C 1
ATOM 840 O O . TYR A 1 116 ? 6.731 -14.628 -6.800 1.00 90.81 116 TYR A O 1
ATOM 848 N N . ALA A 1 117 ? 5.094 -13.308 -6.029 1.00 90.69 117 ALA A N 1
ATOM 849 C CA . ALA A 1 117 ? 4.070 -14.347 -5.980 1.00 90.69 117 ALA A CA 1
ATOM 850 C C . ALA A 1 117 ? 3.373 -14.583 -7.332 1.00 90.69 117 ALA A C 1
ATOM 852 O O . ALA A 1 117 ? 2.534 -15.476 -7.416 1.00 90.69 117 ALA A O 1
ATOM 853 N N . ALA A 1 118 ? 3.707 -13.799 -8.365 1.00 91.50 118 ALA A N 1
ATOM 854 C CA . ALA A 1 118 ? 3.052 -13.802 -9.673 1.00 91.50 118 ALA A CA 1
ATOM 855 C C . ALA A 1 118 ? 1.519 -13.668 -9.579 1.00 91.50 118 ALA A C 1
ATOM 857 O O . ALA A 1 118 ? 0.777 -14.356 -10.278 1.00 91.50 118 ALA A O 1
ATOM 858 N N . VAL A 1 119 ? 1.047 -12.780 -8.696 1.00 87.19 119 VAL A N 1
ATOM 859 C CA . VAL A 1 119 ? -0.383 -12.504 -8.497 1.00 87.19 119 VAL A CA 1
ATOM 860 C C . VAL A 1 119 ? -0.749 -11.115 -9.006 1.00 87.19 119 VAL A C 1
ATOM 862 O O . VAL A 1 119 ? -0.025 -10.146 -8.780 1.00 87.19 119 VAL A O 1
ATOM 865 N N . SER A 1 120 ? -1.902 -11.026 -9.658 1.00 80.62 120 SER A N 1
ATOM 866 C CA . SER A 1 120 ? -2.566 -9.779 -10.049 1.00 80.62 120 SER A CA 1
ATOM 867 C C . SER A 1 120 ? -3.677 -9.438 -9.052 1.00 80.62 120 SER A C 1
ATOM 869 O O . SER A 1 120 ? -4.291 -10.343 -8.478 1.00 80.62 120 SER A O 1
ATOM 871 N N . ILE A 1 121 ? -3.945 -8.148 -8.833 1.00 75.00 121 ILE A N 1
ATOM 872 C CA . ILE A 1 121 ? -4.957 -7.680 -7.872 1.00 75.00 121 ILE A CA 1
ATOM 873 C C . ILE A 1 121 ? -6.002 -6.800 -8.558 1.00 75.00 121 ILE A C 1
ATOM 875 O O . ILE A 1 121 ? -5.679 -5.792 -9.181 1.00 75.00 121 ILE A O 1
ATOM 879 N N . ASP A 1 122 ? -7.271 -7.109 -8.305 1.00 65.19 122 ASP A N 1
ATOM 880 C CA . ASP A 1 122 ? -8.424 -6.271 -8.660 1.00 65.19 122 ASP A CA 1
ATOM 881 C C . ASP A 1 122 ? -8.608 -5.130 -7.622 1.00 65.19 122 ASP A C 1
ATOM 883 O O . ASP A 1 122 ? -8.428 -5.359 -6.424 1.00 65.19 122 ASP A O 1
ATOM 887 N N . CYS A 1 123 ? -8.924 -3.863 -7.946 1.00 63.03 123 CYS A N 1
ATOM 888 C CA . CYS A 1 123 ? -9.942 -3.434 -8.921 1.00 63.03 123 CYS A CA 1
ATOM 889 C C . CYS A 1 123 ? -9.671 -2.105 -9.692 1.00 63.03 123 CYS A C 1
ATOM 891 O O . CYS A 1 123 ? -10.591 -1.324 -9.875 1.00 63.03 123 CYS A O 1
ATOM 893 N N . PHE A 1 124 ? -8.467 -1.608 -9.975 1.00 55.41 124 PHE A N 1
ATOM 894 C CA . PHE A 1 124 ? -7.717 -1.925 -11.196 1.00 55.41 124 PHE A CA 1
ATOM 895 C C . PHE A 1 124 ? -6.250 -1.580 -10.934 1.00 55.41 124 PHE A C 1
ATOM 897 O O . PHE A 1 124 ? -5.758 -0.499 -11.257 1.00 55.41 124 PHE A O 1
ATOM 904 N N . GLU A 1 125 ? -5.606 -2.511 -10.231 1.00 64.94 125 GLU A N 1
ATOM 905 C CA . GLU A 1 125 ? -4.163 -2.581 -9.998 1.00 64.94 125 GLU A CA 1
ATOM 906 C C . GLU A 1 125 ? -3.575 -1.350 -9.276 1.00 64.94 125 GLU A C 1
ATOM 908 O O . GLU A 1 125 ? -2.507 -0.835 -9.597 1.00 64.94 125 GLU A O 1
ATOM 913 N N . CYS A 1 126 ? -4.273 -0.9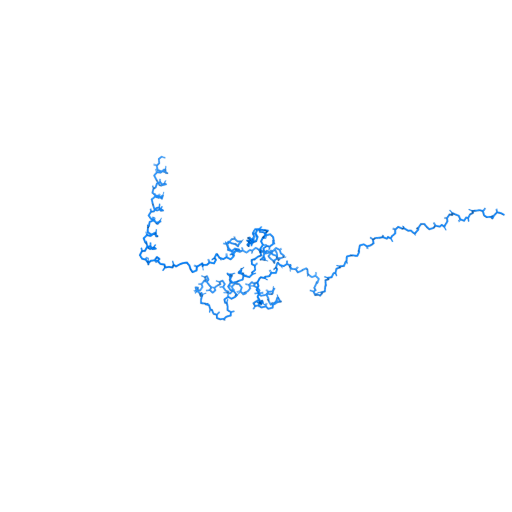43 -8.205 1.00 67.00 126 CYS A N 1
ATOM 914 C CA . CYS A 1 126 ? -3.846 0.015 -7.171 1.00 67.00 126 CYS A CA 1
ATOM 915 C C . CYS A 1 126 ? -4.105 1.514 -7.449 1.00 67.00 126 CYS A C 1
ATOM 917 O O . CYS A 1 126 ? -3.266 2.388 -7.206 1.00 67.00 126 CYS A O 1
ATOM 919 N N . HIS A 1 127 ? -5.336 1.829 -7.853 1.00 72.50 127 HIS A N 1
ATOM 920 C CA . HIS A 1 127 ? -5.892 3.182 -8.023 1.00 72.50 127 HIS A CA 1
ATOM 921 C C . HIS A 1 127 ? -5.696 4.148 -6.824 1.00 72.50 127 HIS A C 1
ATOM 923 O O . HIS A 1 127 ? -5.727 5.362 -6.992 1.00 72.50 127 HIS A O 1
ATOM 929 N N . ALA A 1 128 ? -5.437 3.641 -5.615 1.00 75.50 128 ALA A N 1
ATOM 930 C CA . ALA A 1 128 ? -5.129 4.444 -4.427 1.00 75.50 128 ALA A CA 1
ATOM 931 C C . ALA A 1 128 ? -3.741 4.117 -3.845 1.00 75.50 128 ALA A C 1
ATOM 933 O O . ALA A 1 128 ? -3.569 4.075 -2.636 1.00 75.50 128 ALA A O 1
ATOM 934 N N . SER A 1 129 ? -2.737 3.870 -4.692 1.00 82.38 129 SER A N 1
ATOM 935 C CA . SER A 1 129 ? -1.375 3.469 -4.275 1.00 82.38 129 SER A CA 1
ATOM 936 C C . SER A 1 129 ? -0.580 4.510 -3.475 1.00 82.38 129 SER A C 1
ATOM 938 O O . SER A 1 129 ? 0.558 4.246 -3.089 1.00 82.38 129 SER A O 1
ATOM 940 N N . ARG A 1 130 ? -1.150 5.689 -3.216 1.00 85.88 130 ARG A N 1
ATOM 941 C CA . ARG A 1 130 ? -0.526 6.765 -2.443 1.00 85.88 130 ARG A CA 1
ATOM 942 C C . ARG A 1 130 ? -1.418 7.147 -1.262 1.00 85.88 130 ARG A C 1
ATOM 944 O O . ARG A 1 130 ? -2.640 7.033 -1.379 1.00 85.88 130 ARG A O 1
ATOM 951 N N . PRO A 1 131 ? -0.840 7.627 -0.146 1.00 81.12 131 PRO A N 1
ATOM 952 C CA . PRO A 1 131 ? -1.626 8.175 0.949 1.00 81.12 131 PRO A CA 1
ATOM 953 C C . PRO A 1 131 ? -2.557 9.272 0.430 1.00 81.12 131 PRO A C 1
ATOM 955 O O . PRO A 1 131 ? -2.173 10.058 -0.440 1.00 81.12 131 PRO A O 1
ATOM 958 N N . ALA A 1 132 ? -3.774 9.338 0.970 1.00 75.81 132 ALA A N 1
ATOM 959 C CA . ALA A 1 132 ? -4.638 10.483 0.715 1.00 75.81 132 ALA A CA 1
ATOM 960 C C . ALA A 1 132 ? -3.915 11.764 1.169 1.00 75.81 132 ALA A C 1
ATOM 962 O O . ALA A 1 132 ? -3.212 11.718 2.187 1.00 75.81 132 ALA A O 1
ATOM 963 N N . PRO A 1 133 ? -4.075 12.899 0.459 1.00 70.56 133 PRO A N 1
ATOM 964 C CA . PRO A 1 133 ? -3.555 14.165 0.952 1.00 70.56 133 PRO A CA 1
ATOM 965 C C . PRO A 1 133 ? -4.088 14.367 2.366 1.00 70.56 133 PRO A C 1
ATOM 967 O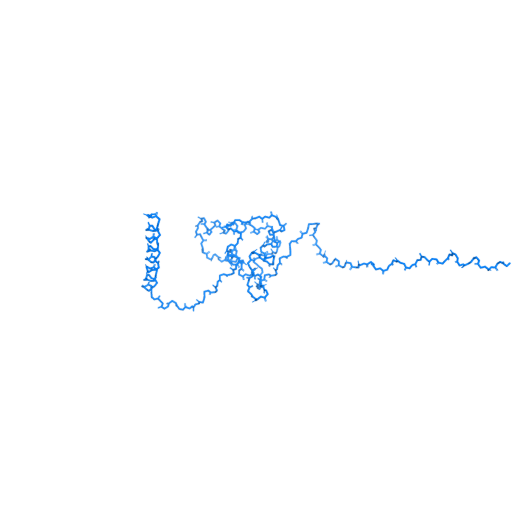 O . PRO A 1 133 ? -5.264 14.088 2.632 1.00 70.56 133 PRO A O 1
ATOM 970 N N . ALA A 1 134 ? -3.218 14.807 3.278 1.00 58.53 134 ALA A N 1
ATOM 971 C CA . ALA A 1 134 ? -3.659 15.183 4.606 1.00 58.53 134 ALA A CA 1
ATOM 972 C C . ALA A 1 134 ? -4.843 16.132 4.420 1.00 58.53 134 ALA A C 1
ATOM 974 O O . ALA A 1 134 ? -4.717 17.160 3.752 1.00 58.53 134 ALA A O 1
ATOM 975 N N . LYS A 1 135 ? -6.009 15.757 4.957 1.00 44.22 135 LYS A N 1
ATOM 976 C C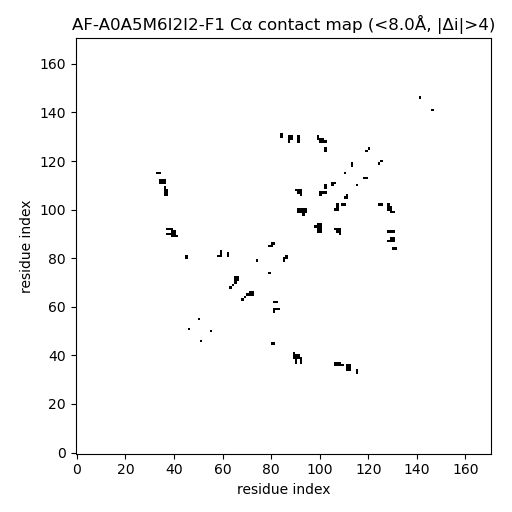A . LYS A 1 135 ? -7.071 16.724 5.200 1.00 44.22 135 LYS A CA 1
ATOM 977 C C . LYS A 1 135 ? -6.412 17.736 6.123 1.00 44.22 135 LYS A C 1
ATOM 979 O O . LYS A 1 135 ? -6.288 17.482 7.320 1.00 44.22 135 LYS A O 1
ATOM 984 N N . THR A 1 136 ? -5.909 18.834 5.572 1.00 35.38 136 THR A N 1
ATOM 985 C CA . THR A 1 136 ? -5.712 20.014 6.387 1.00 35.38 136 THR A CA 1
ATOM 986 C C . THR A 1 136 ? -7.056 20.204 7.068 1.00 35.38 136 THR A C 1
ATOM 988 O O . THR A 1 136 ? -8.108 20.179 6.422 1.00 35.38 136 THR A O 1
ATOM 991 N N . ALA A 1 137 ? -7.044 20.310 8.391 1.00 45.75 137 ALA A N 1
ATOM 992 C CA . ALA A 1 137 ? -8.097 21.028 9.076 1.00 45.75 137 ALA A CA 1
ATOM 993 C C . ALA A 1 137 ? -7.999 22.484 8.583 1.00 45.75 137 ALA A C 1
ATOM 995 O O . ALA A 1 137 ? -7.451 23.350 9.249 1.00 45.75 137 ALA A O 1
ATOM 996 N N . SER A 1 138 ? -8.386 22.707 7.330 1.00 41.44 138 SER A N 1
ATOM 997 C CA . SER A 1 138 ? -8.583 24.002 6.715 1.00 41.44 138 SER A CA 1
ATOM 998 C C . SER A 1 138 ? -10.084 24.209 6.782 1.00 41.44 138 SER A C 1
ATOM 1000 O O . SER A 1 138 ? -10.851 23.340 6.359 1.00 41.44 138 SER A O 1
ATOM 1002 N N . GLY A 1 139 ? -10.455 25.272 7.490 1.00 42.03 139 GLY A N 1
ATOM 1003 C CA . GLY A 1 139 ? -11.755 25.472 8.104 1.00 42.03 139 GLY A CA 1
ATOM 1004 C C . GLY A 1 139 ? -12.924 25.158 7.185 1.00 42.03 139 GLY A C 1
ATOM 1005 O O . GLY A 1 139 ? -13.047 25.686 6.081 1.00 42.03 139 GLY A O 1
ATOM 1006 N N . SER A 1 140 ? -13.836 24.342 7.700 1.00 47.31 140 SER A N 1
ATOM 1007 C CA . SER A 1 140 ? -15.237 24.408 7.314 1.00 47.31 140 SER A CA 1
ATOM 1008 C C . SER A 1 140 ? -15.840 25.705 7.868 1.00 47.31 140 SER A C 1
ATOM 1010 O O . SER A 1 140 ? -16.660 25.663 8.780 1.00 47.31 140 SER A O 1
ATOM 1012 N N . ASP A 1 141 ? -15.406 26.841 7.328 1.00 49.69 141 ASP A N 1
ATOM 1013 C CA . ASP A 1 141 ? -16.101 28.123 7.489 1.00 49.69 141 ASP A CA 1
ATOM 1014 C C . ASP A 1 141 ? -17.080 28.352 6.322 1.00 49.69 141 ASP A C 1
ATOM 1016 O O . ASP A 1 141 ? -17.891 29.275 6.350 1.00 49.69 141 ASP A O 1
ATOM 1020 N N . GLY A 1 142 ? -17.082 27.460 5.322 1.00 48.91 142 GLY A N 1
ATOM 1021 C CA . GLY A 1 142 ? -18.199 27.321 4.396 1.00 48.91 142 GLY A CA 1
ATOM 1022 C C . GLY A 1 142 ? -19.392 26.740 5.145 1.00 48.91 142 GLY A C 1
ATOM 1023 O O . GLY A 1 142 ? -19.430 25.545 5.448 1.00 48.91 142 GLY A O 1
ATOM 1024 N N . THR A 1 143 ? -20.365 27.583 5.472 1.00 49.12 143 THR A N 1
ATOM 1025 C CA . THR A 1 143 ? -21.640 27.121 6.020 1.00 49.12 143 THR A CA 1
ATOM 1026 C C . THR A 1 143 ? -22.298 26.206 4.977 1.00 49.12 143 THR A C 1
ATOM 1028 O O . THR A 1 143 ? -22.230 26.474 3.783 1.00 49.12 143 THR A O 1
ATOM 1031 N N . MET A 1 144 ? -22.935 25.110 5.411 1.00 48.38 144 MET A N 1
ATOM 1032 C CA . MET A 1 144 ? -23.660 24.137 4.561 1.00 48.38 144 MET A CA 1
ATOM 1033 C C . MET A 1 144 ? -24.426 24.713 3.339 1.00 48.38 144 MET A C 1
ATOM 1035 O O . MET A 1 144 ? -24.438 24.046 2.303 1.00 48.38 144 MET A O 1
ATOM 1039 N N . PRO A 1 145 ? -25.045 25.913 3.384 1.00 54.81 145 PRO A N 1
ATOM 1040 C CA . PRO A 1 145 ? -25.607 26.566 2.195 1.00 54.81 145 PRO A CA 1
ATOM 1041 C C . PRO A 1 145 ? -24.628 26.841 1.039 1.00 54.81 145 PRO A C 1
ATOM 1043 O O . PRO A 1 145 ? -25.064 26.824 -0.111 1.00 54.81 145 PRO A O 1
ATOM 1046 N N . ASP A 1 146 ? -23.342 27.072 1.291 1.00 59.97 146 ASP A N 1
ATOM 1047 C CA . ASP A 1 146 ? -22.377 27.427 0.243 1.00 59.97 146 ASP A CA 1
ATOM 1048 C C . ASP A 1 146 ? -21.889 26.190 -0.517 1.00 59.97 146 ASP A C 1
ATOM 1050 O O . ASP A 1 146 ? -21.903 26.180 -1.745 1.00 59.97 146 ASP A O 1
ATOM 1054 N N . LEU A 1 147 ? -21.637 25.086 0.194 1.00 57.66 147 LEU A N 1
ATOM 1055 C CA . LEU A 1 147 ? -21.343 23.786 -0.422 1.00 57.66 147 LEU A CA 1
ATOM 1056 C C . LEU A 1 147 ? -22.514 23.268 -1.268 1.00 57.66 147 LEU A C 1
ATOM 1058 O O . LEU A 1 147 ? -22.305 22.745 -2.359 1.00 57.66 147 LEU A O 1
ATOM 1062 N N . ALA A 1 148 ? -23.754 23.434 -0.796 1.00 66.75 148 ALA A N 1
ATOM 1063 C CA . ALA A 1 148 ? -24.936 23.048 -1.567 1.00 66.75 148 ALA A CA 1
ATOM 1064 C C . ALA A 1 148 ? -25.107 23.910 -2.830 1.00 66.75 148 ALA A C 1
ATOM 1066 O O . ALA A 1 148 ? -25.518 23.403 -3.874 1.00 66.75 148 ALA A O 1
ATOM 1067 N N . ARG A 1 149 ? -24.769 25.203 -2.751 1.00 68.44 149 ARG A N 1
ATOM 1068 C CA . ARG A 1 149 ? -24.851 26.129 -3.884 1.00 68.44 149 ARG A CA 1
ATOM 1069 C C . ARG A 1 149 ? -23.774 25.846 -4.928 1.00 68.44 149 ARG A C 1
ATOM 1071 O O . ARG A 1 149 ? -24.076 25.907 -6.117 1.00 68.44 149 ARG A O 1
ATOM 1078 N N . ASP A 1 150 ? -22.564 25.509 -4.506 1.00 70.38 150 ASP A N 1
ATOM 1079 C CA . ASP A 1 150 ? -21.470 25.194 -5.425 1.00 70.38 150 ASP A CA 1
ATOM 1080 C C . ASP A 1 150 ? -21.685 23.835 -6.097 1.00 70.38 150 ASP A C 1
ATOM 1082 O O . ASP A 1 150 ? -21.596 23.731 -7.317 1.00 70.38 150 ASP A O 1
ATOM 1086 N N . MET A 1 151 ? -22.159 22.833 -5.353 1.00 73.38 151 MET A N 1
ATOM 1087 C CA . MET A 1 151 ? -22.506 21.531 -5.929 1.00 73.38 151 MET A CA 1
ATOM 1088 C C . MET A 1 151 ? -23.698 21.615 -6.903 1.00 73.38 151 MET A C 1
ATOM 1090 O O . MET A 1 151 ? -23.736 20.898 -7.902 1.00 73.38 151 MET A O 1
ATOM 1094 N N . ALA A 1 152 ? -24.655 22.521 -6.664 1.00 77.81 152 ALA A N 1
ATOM 1095 C CA . ALA A 1 152 ? -25.745 22.793 -7.602 1.00 77.81 152 ALA A CA 1
ATOM 1096 C C . ALA A 1 152 ? -25.263 23.497 -8.884 1.00 77.81 152 ALA A C 1
ATOM 1098 O O . ALA A 1 152 ? -25.773 23.202 -9.966 1.00 77.81 152 ALA A O 1
ATOM 1099 N N . LYS A 1 153 ? -24.273 24.395 -8.787 1.00 78.56 153 LYS A N 1
ATOM 1100 C CA . LYS A 1 153 ? -23.656 25.034 -9.960 1.00 78.56 153 LYS A CA 1
ATOM 1101 C C . LYS A 1 153 ? -22.876 24.028 -10.797 1.00 78.56 153 LYS A C 1
ATOM 1103 O O . LYS A 1 153 ? -23.043 24.016 -12.012 1.00 78.56 153 LYS A O 1
ATOM 1108 N N . ASP A 1 154 ? -22.102 23.158 -10.155 1.00 76.38 154 ASP A N 1
ATOM 1109 C CA . ASP A 1 154 ? -21.317 22.131 -10.842 1.00 76.38 154 ASP A CA 1
ATOM 1110 C C . ASP A 1 154 ? -22.224 21.117 -11.551 1.00 76.38 154 ASP A C 1
ATOM 1112 O O . ASP A 1 154 ? -21.989 20.763 -12.708 1.00 76.38 154 ASP A O 1
ATOM 1116 N N . LEU A 1 155 ? -23.323 20.714 -10.903 1.00 81.62 155 LEU A N 1
ATOM 1117 C CA . LEU A 1 155 ? -24.332 19.863 -11.530 1.00 81.62 155 LEU A CA 1
ATOM 1118 C C . LEU A 1 155 ? -25.011 20.563 -12.716 1.00 81.62 155 LEU A C 1
ATOM 1120 O O . LEU A 1 155 ? -25.214 19.939 -13.754 1.00 81.62 155 LEU A O 1
ATOM 1124 N N . SER A 1 156 ? -25.335 21.852 -12.595 1.00 81.00 156 SER A N 1
ATOM 1125 C CA . SER A 1 156 ? -25.926 22.610 -13.703 1.00 81.00 156 SER A CA 1
ATOM 1126 C C . SER A 1 156 ? -24.959 22.737 -14.884 1.00 81.00 156 SER A C 1
ATOM 1128 O O . SER A 1 156 ? -25.378 22.560 -16.023 1.00 81.00 156 SER A O 1
ATOM 1130 N N . ALA A 1 157 ? -23.668 22.968 -14.631 1.00 77.88 157 ALA A N 1
ATOM 1131 C CA . ALA A 1 157 ? -22.646 23.035 -15.675 1.00 77.88 157 ALA A CA 1
ATOM 1132 C C . ALA A 1 157 ? -22.476 21.693 -16.406 1.00 77.88 157 ALA A C 1
ATOM 1134 O O . ALA A 1 157 ? -22.368 21.662 -17.631 1.00 77.88 157 ALA A O 1
ATOM 1135 N N . TYR A 1 158 ? -22.522 20.579 -15.670 1.00 73.00 158 TYR A N 1
ATOM 1136 C CA . TYR A 1 158 ? -22.481 19.238 -16.252 1.00 73.00 158 TYR A CA 1
ATOM 1137 C C . TYR A 1 158 ? -23.708 18.941 -17.129 1.00 73.00 158 TYR A C 1
ATOM 1139 O O . TYR A 1 158 ? -23.580 18.423 -18.239 1.00 73.00 158 TYR A O 1
ATOM 1147 N N . LEU A 1 159 ? -24.906 19.307 -16.662 1.00 81.88 159 LEU A N 1
ATOM 1148 C CA . LEU A 1 159 ? -26.141 19.129 -17.429 1.00 81.88 159 LEU A CA 1
ATOM 1149 C C . LEU A 1 159 ? -26.197 20.036 -18.670 1.00 81.88 159 LEU A C 1
ATOM 1151 O O . LEU A 1 159 ? -26.776 19.647 -19.684 1.00 81.88 159 LEU A O 1
ATOM 1155 N N . ASP A 1 160 ? -25.576 21.215 -18.622 1.00 77.25 160 ASP A N 1
ATOM 1156 C CA . ASP A 1 160 ? -25.459 22.118 -19.772 1.00 77.25 160 ASP A CA 1
ATOM 1157 C C . ASP A 1 160 ? -24.484 21.580 -20.821 1.00 77.25 160 ASP A C 1
ATOM 1159 O O . ASP A 1 160 ? -24.811 21.584 -22.007 1.00 77.25 160 ASP A O 1
ATOM 1163 N N . GLN A 1 161 ? -23.349 21.018 -20.39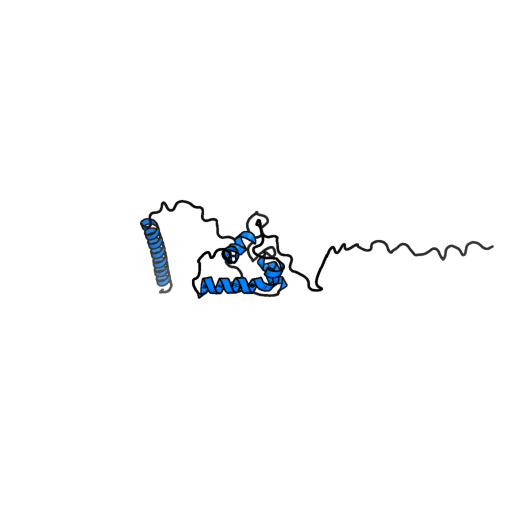5 1.00 70.06 161 GLN A N 1
ATOM 1164 C CA . GLN A 1 161 ? -22.426 20.314 -21.291 1.00 70.06 161 GLN A CA 1
ATOM 1165 C C . GLN A 1 161 ? -23.088 19.121 -21.986 1.00 70.06 161 GLN A C 1
ATOM 1167 O O . GLN A 1 161 ? -22.915 18.936 -23.189 1.00 70.06 161 GLN A O 1
ATOM 1172 N N . GLY A 1 162 ? -23.893 18.345 -21.256 1.00 66.94 162 GLY A N 1
ATOM 1173 C CA . GLY A 1 162 ? -24.645 17.235 -21.843 1.00 66.94 162 GLY A CA 1
ATOM 1174 C C . GLY A 1 162 ? -25.670 17.694 -22.885 1.00 66.94 162 GLY A C 1
ATOM 1175 O O . GLY A 1 162 ? -25.868 17.019 -23.893 1.00 66.94 162 GLY A O 1
ATOM 1176 N N . ARG A 1 163 ? -26.295 18.864 -22.694 1.00 64.12 163 ARG A N 1
ATOM 1177 C CA . ARG A 1 163 ? -27.230 19.436 -23.677 1.00 64.12 163 ARG A CA 1
ATOM 1178 C C . ARG A 1 163 ? -26.533 19.935 -24.941 1.00 64.12 163 ARG A C 1
ATOM 1180 O O . ARG A 1 163 ? -27.103 19.784 -26.021 1.00 64.12 163 ARG A O 1
ATOM 1187 N N . ASP A 1 164 ? -25.328 20.487 -24.825 1.00 62.38 164 ASP A N 1
ATOM 1188 C CA . ASP A 1 164 ? -24.561 20.961 -25.984 1.00 62.38 164 ASP A CA 1
ATOM 1189 C C . ASP A 1 164 ? -24.057 19.786 -26.841 1.00 62.38 164 ASP A C 1
ATOM 1191 O O . ASP A 1 164 ? -24.247 19.774 -28.055 1.00 62.38 164 ASP A O 1
ATOM 1195 N N . GLN A 1 165 ? -23.585 18.710 -26.199 1.00 56.59 165 GLN A N 1
ATOM 1196 C CA . GLN A 1 165 ? -23.181 17.475 -26.886 1.00 56.59 165 GLN A CA 1
ATOM 1197 C C . GLN A 1 165 ? -24.340 16.835 -27.670 1.00 56.59 165 GLN A C 1
ATOM 1199 O O . GLN A 1 165 ? -24.186 16.472 -28.833 1.00 56.59 165 GLN A O 1
ATOM 1204 N N . THR A 1 166 ? -25.549 16.787 -27.096 1.00 56.91 166 THR A N 1
ATOM 1205 C CA . THR A 1 166 ? -26.729 16.259 -27.815 1.00 56.91 166 THR A CA 1
ATOM 1206 C C . THR A 1 166 ? -27.180 17.121 -29.000 1.00 56.91 166 THR A C 1
ATOM 1208 O O . THR A 1 166 ? -27.930 16.651 -29.854 1.00 56.91 166 THR A O 1
ATOM 1211 N N . ARG A 1 167 ? -26.752 18.389 -29.061 1.00 57.81 167 ARG A N 1
ATOM 1212 C CA . ARG A 1 167 ? -27.069 19.322 -30.148 1.00 57.81 167 ARG A CA 1
ATOM 1213 C C . ARG A 1 167 ? -26.066 19.219 -31.302 1.00 57.81 167 ARG A C 1
ATOM 1215 O O . ARG A 1 167 ? -26.453 19.477 -32.441 1.00 57.81 167 ARG A O 1
ATOM 1222 N N . GLU A 1 168 ? -24.823 18.833 -31.023 1.00 54.84 168 GLU A N 1
ATOM 1223 C CA . GLU A 1 168 ? -23.797 18.545 -32.035 1.00 54.84 168 GLU A CA 1
ATOM 1224 C C . GLU A 1 168 ? -24.041 17.198 -32.731 1.00 54.84 168 GLU A C 1
ATOM 1226 O O . GLU A 1 168 ? -23.952 17.128 -33.955 1.00 54.84 168 GLU A O 1
ATOM 1231 N N . ASP A 1 169 ? -24.467 16.172 -31.988 1.00 54.09 169 ASP A N 1
ATOM 1232 C CA . ASP A 1 169 ? -24.747 14.829 -32.527 1.00 54.09 169 ASP A CA 1
ATOM 1233 C C . ASP A 1 169 ? -26.061 14.736 -33.336 1.00 54.09 169 ASP A C 1
ATOM 1235 O O . ASP A 1 169 ? -26.350 13.720 -33.968 1.00 54.09 169 ASP A O 1
ATOM 1239 N N . GLY A 1 170 ? -26.881 15.792 -33.311 1.00 56.81 170 GLY A N 1
ATOM 1240 C CA . GLY A 1 170 ? -28.170 15.880 -34.005 1.00 56.81 170 GLY A CA 1
ATOM 1241 C C . GLY A 1 170 ? -28.145 16.628 -35.344 1.00 56.81 170 GLY A C 1
ATOM 1242 O O . GLY A 1 170 ? -29.220 16.986 -35.834 1.00 56.81 170 GLY A O 1
ATOM 1243 N N . ARG A 1 171 ? -26.964 16.918 -35.909 1.00 49.44 171 ARG A N 1
ATOM 1244 C CA . ARG A 1 171 ? -26.798 17.610 -37.198 1.00 49.44 171 ARG A CA 1
ATOM 1245 C C . ARG A 1 171 ? -26.317 16.693 -38.315 1.00 49.44 171 ARG A C 1
ATOM 1247 O O . ARG A 1 171 ? -25.368 15.921 -38.081 1.00 49.44 171 ARG A O 1
#

Mean predicted aligned error: 17.38 Å

Sequence (171 aa):
MIRARAMAVALLVSLIGAGSAIAGDGSGAGRTPRPNPPKAQGEACVRDTDVMRRNHMTLLMHQRDDTVHRGVRTKNPGTKDLSLSGCIGCHAAPGADGRPVSYADPGHFCRACHSYAAVSIDCFECHASRPAPAKTASGSDGTMPDLARDMAKDLSAYLDQGRDQTREDGR

pLDDT: mean 73.04, std 16.12, range [35.38, 91.5]

Secondary structure (DSSP, 8-state):
----TTSS-S-----------------SS-SS----PPPPPSSS-SS-HHHHHHHHHHHHHHHHIIIIIS------TTTGGGSHHHHHHHH--B-TTSSBPPTTSTTSHHHHHHHHHT---TTTS-TT-SPPPP-------S-HHHHHHHHHHHHHHHHHHHHHHHHHTT-

Radius of gyration: 30.6 Å; Cα contacts (8 Å, |Δi|>4): 98; chains: 1; bounding box: 106×62×55 Å

InterPro domains:
  IPR036280 Multiheme cytochrome superfamily [SSF48695] (32-127)

Solvent-accessible surface area (backbone atoms only — not comparable to full-atom values): 11108 Å² total; per-residue (Å²): 132,83,86,76,98,75,78,87,78,77,76,96,74,87,88,84,88,78,81,78,80,76,80,76,88,71,88,77,88,69,99,61,88,75,68,80,53,63,79,61,57,76,97,70,72,96,61,56,70,71,55,42,77,76,40,46,66,61,52,44,50,51,48,44,45,37,41,71,75,65,63,52,74,75,75,48,89,92,45,50,65,55,33,72,68,41,42,34,64,26,39,43,28,66,40,97,87,68,45,60,32,43,62,91,38,79,68,14,34,70,46,28,51,28,65,68,68,73,54,88,60,88,90,73,64,52,86,71,41,46,58,75,76,78,78,66,92,64,75,84,75,65,54,72,71,53,58,54,51,51,54,50,50,54,51,50,54,52,54,49,52,54,53,53,54,58,58,62,77,71,111

Foldseek 3Di:
DDDDPPPPDDDPPDPDPDDDPPPPPDPDDDPQDDFDADFWADDDDLDDPVCCLVCVVVLQVVLCCCCPVVVNPDPDPSCCCSYPLNVLNGQQDADPVRAGDALVDCNRRVNSVCVSVVHADDDHRGPPNHHDPPPPPPDPPVDPVNVVVVVVVVVVVVVVVVVVVVVVVVD